Protein AF-A0A0K8Q8E8-F1 (afdb_monomer_lite)

Structure (mmCIF, N/CA/C/O backbone):
data_AF-A0A0K8Q8E8-F1
#
_entry.id   AF-A0A0K8Q8E8-F1
#
loop_
_atom_site.group_PDB
_atom_site.id
_atom_site.type_symbol
_atom_site.label_atom_id
_atom_site.label_alt_id
_atom_site.label_comp_id
_atom_site.label_asym_id
_atom_site.label_entity_id
_atom_site.label_seq_id
_atom_site.pdbx_PDB_ins_code
_atom_site.Cartn_x
_atom_site.Cartn_y
_atom_site.Cartn_z
_atom_site.occupancy
_atom_site.B_iso_or_equiv
_atom_site.auth_seq_id
_atom_site.auth_comp_id
_atom_site.auth_asym_id
_atom_site.auth_atom_id
_atom_site.pdbx_PDB_model_num
ATOM 1 N N . MET A 1 1 ? -14.644 9.086 4.962 1.00 71.94 1 MET A N 1
ATOM 2 C CA . MET A 1 1 ? -15.758 9.083 3.982 1.00 71.94 1 MET A CA 1
ATOM 3 C C . MET A 1 1 ? -17.135 8.872 4.618 1.00 71.94 1 MET A C 1
ATOM 5 O O . MET A 1 1 ? -17.982 9.733 4.448 1.00 71.94 1 MET A O 1
ATOM 9 N N . GLY A 1 2 ? -17.408 7.772 5.341 1.00 88.25 2 GLY A N 1
ATOM 10 C CA . GLY A 1 2 ? -18.744 7.536 5.930 1.00 88.25 2 GLY A CA 1
ATOM 11 C C . GLY A 1 2 ? -19.172 8.575 6.981 1.00 88.25 2 GLY A C 1
ATOM 12 O O . GLY A 1 2 ? -20.273 9.112 6.899 1.00 88.25 2 GLY A O 1
ATOM 13 N N . ALA A 1 3 ? -18.279 8.908 7.919 1.00 94.06 3 ALA A N 1
ATOM 14 C CA . ALA A 1 3 ? -18.511 9.958 8.915 1.00 94.06 3 ALA A CA 1
ATOM 15 C C . ALA A 1 3 ? -18.718 11.344 8.271 1.00 94.06 3 ALA A C 1
ATOM 17 O O . ALA A 1 3 ? -19.659 12.052 8.615 1.00 94.06 3 ALA A O 1
ATOM 18 N N . ASP A 1 4 ? -17.898 11.687 7.275 1.00 93.88 4 ASP A N 1
ATOM 19 C CA . ASP A 1 4 ? -17.962 12.985 6.584 1.00 93.88 4 ASP A CA 1
ATOM 20 C C . ASP A 1 4 ? -19.267 13.151 5.792 1.00 93.88 4 ASP A C 1
ATOM 22 O O . ASP A 1 4 ? -19.826 14.246 5.717 1.00 93.88 4 ASP A O 1
ATOM 26 N N . LEU A 1 5 ? -19.798 12.055 5.233 1.00 95.25 5 LEU A N 1
ATOM 27 C CA . LEU A 1 5 ? -21.122 12.045 4.613 1.00 95.25 5 LEU A CA 1
ATOM 28 C C . LEU A 1 5 ? -22.218 12.310 5.651 1.00 95.25 5 LEU A C 1
ATOM 30 O O . LEU A 1 5 ? -23.103 13.121 5.394 1.00 95.25 5 LEU A O 1
ATOM 34 N N . LEU A 1 6 ? -22.170 11.663 6.822 1.00 96.44 6 LEU A N 1
ATOM 35 C CA . LEU A 1 6 ? -23.159 11.903 7.878 1.00 96.44 6 LEU A CA 1
ATOM 36 C C . LEU A 1 6 ? -23.173 13.376 8.296 1.00 96.44 6 LEU A C 1
ATOM 38 O O . LEU A 1 6 ? -24.246 13.970 8.332 1.00 96.44 6 LEU A O 1
ATOM 42 N N . GLU A 1 7 ? -22.008 13.990 8.499 1.00 95.25 7 GLU A N 1
ATOM 43 C CA . GLU A 1 7 ? -21.916 15.422 8.813 1.00 95.25 7 GLU A CA 1
ATOM 44 C C . GLU A 1 7 ? -22.439 16.311 7.692 1.00 95.25 7 GLU A C 1
ATOM 46 O O . GLU A 1 7 ? -23.244 17.207 7.945 1.00 95.25 7 GLU A O 1
ATOM 51 N N . SER A 1 8 ? -22.043 16.032 6.448 1.00 96.81 8 SER A N 1
ATOM 52 C CA . SER A 1 8 ? -22.464 16.815 5.279 1.00 96.81 8 SER A CA 1
ATOM 53 C C . SER A 1 8 ? -23.986 16.827 5.104 1.00 96.81 8 SER A C 1
ATOM 55 O O . SER A 1 8 ? -24.548 17.804 4.613 1.00 96.81 8 SER A O 1
ATOM 57 N N . PHE A 1 9 ? -24.664 15.757 5.528 1.00 96.94 9 PHE A N 1
ATOM 58 C CA . PHE A 1 9 ? -26.121 15.630 5.489 1.00 96.94 9 PHE A CA 1
ATOM 59 C C . PHE A 1 9 ? -26.804 15.893 6.844 1.00 96.94 9 PHE A C 1
ATOM 61 O O . PHE A 1 9 ? -28.001 15.633 6.973 1.00 96.94 9 PHE A O 1
ATOM 68 N N . GLY A 1 10 ? -26.081 16.389 7.856 1.00 95.69 10 GLY A N 1
ATOM 69 C CA . GLY A 1 10 ? -26.637 16.704 9.179 1.00 95.69 10 GLY A CA 1
ATOM 70 C C . GLY A 1 10 ? -27.200 15.491 9.932 1.00 95.69 10 GLY A C 1
ATOM 71 O O . GLY A 1 10 ? -28.145 15.625 10.710 1.00 95.69 10 GLY A O 1
ATOM 72 N N . ARG A 1 11 ? -26.668 14.292 9.676 1.00 96.38 11 ARG A N 1
ATOM 73 C CA . ARG A 1 11 ? -27.063 13.037 10.329 1.00 96.38 11 ARG A CA 1
ATOM 74 C C . ARG A 1 11 ? -26.149 12.733 11.518 1.00 96.38 11 ARG A C 1
ATOM 76 O O . ARG A 1 11 ? -24.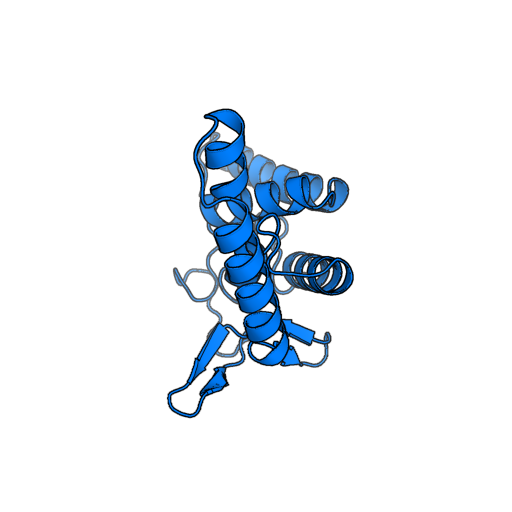952 13.000 11.479 1.00 96.38 11 ARG A O 1
ATOM 83 N N . SER A 1 12 ? -26.711 12.134 12.566 1.00 96.00 12 SER A N 1
ATOM 84 C CA . SER A 1 12 ? -25.958 11.689 13.744 1.00 96.00 12 SER A CA 1
ATOM 85 C C . SER A 1 12 ? -25.081 10.459 13.455 1.00 96.00 12 SER A C 1
ATOM 87 O O . SER A 1 12 ? -25.262 9.775 12.446 1.00 96.00 12 SER A O 1
ATOM 89 N N . GLY A 1 13 ? -24.143 10.169 14.363 1.00 95.50 13 GLY A N 1
ATOM 90 C CA . GLY A 1 13 ? -23.296 8.966 14.334 1.00 95.50 13 GLY A CA 1
ATOM 91 C C . GLY A 1 13 ? -21.912 9.153 13.704 1.00 95.50 13 GLY A C 1
ATOM 92 O O . GLY A 1 13 ? -21.135 8.207 13.668 1.00 95.50 13 GLY A O 1
ATOM 93 N N . ALA A 1 14 ? -21.567 10.349 13.214 1.00 97.00 14 ALA A N 1
ATOM 94 C CA . ALA A 1 14 ? -20.256 10.597 12.605 1.00 97.00 14 ALA A CA 1
ATOM 95 C C . ALA A 1 14 ? -19.083 10.338 13.570 1.00 97.00 14 ALA A C 1
ATOM 97 O O . ALA A 1 14 ? -18.101 9.718 13.171 1.00 97.00 14 ALA A O 1
ATOM 98 N N . GLU A 1 15 ? -19.198 10.770 14.830 1.00 96.62 15 GLU A N 1
ATOM 99 C CA . GLU A 1 15 ? -18.177 10.567 15.870 1.00 96.62 15 GLU A CA 1
ATOM 100 C C . GLU A 1 15 ? -17.971 9.079 16.190 1.00 96.62 15 GLU A C 1
ATOM 102 O O . GLU A 1 15 ? -16.846 8.597 16.125 1.00 96.62 15 GLU A O 1
ATOM 107 N N . GLU A 1 16 ? -19.054 8.315 16.369 1.00 96.50 16 GLU A N 1
ATOM 108 C CA . GLU A 1 16 ? -18.994 6.862 16.600 1.00 96.50 16 GLU A CA 1
ATOM 109 C C . GLU A 1 16 ? -18.243 6.126 15.477 1.00 96.50 16 GLU A C 1
ATOM 111 O O . GLU A 1 16 ? -17.444 5.222 15.730 1.00 96.50 16 GLU A O 1
ATOM 116 N N . TRP A 1 17 ? -18.457 6.528 14.218 1.00 96.38 17 TRP A N 1
ATOM 117 C CA . TRP A 1 17 ? -17.733 5.958 13.080 1.00 96.38 17 TRP A CA 1
ATOM 118 C C . TRP A 1 17 ? -16.254 6.343 13.055 1.00 96.38 17 TRP A C 1
ATOM 120 O O . TRP A 1 17 ? -15.436 5.544 12.594 1.00 96.38 17 TRP A O 1
ATOM 130 N N . ARG A 1 18 ? -15.896 7.540 13.534 1.00 96.19 18 ARG A N 1
ATOM 131 C CA . ARG A 1 18 ? -14.492 7.953 13.659 1.00 96.19 18 ARG A CA 1
ATOM 132 C C . ARG A 1 18 ? -13.786 7.172 14.753 1.00 96.19 18 ARG A C 1
ATOM 134 O O . ARG A 1 18 ? -12.708 6.649 14.490 1.00 96.19 18 ARG A O 1
ATOM 141 N N . ASP A 1 19 ? -14.417 7.008 15.909 1.00 97.12 19 ASP A N 1
ATOM 142 C CA . ASP A 1 19 ? -13.875 6.209 17.010 1.00 97.12 19 ASP A CA 1
ATOM 143 C C . ASP A 1 19 ? -13.697 4.747 16.597 1.00 97.12 19 ASP A C 1
ATOM 145 O O . ASP A 1 19 ? -12.658 4.129 16.845 1.00 97.12 19 ASP A O 1
ATOM 149 N N . TYR A 1 20 ? -14.683 4.193 15.885 1.00 96.62 20 TYR A N 1
ATOM 150 C CA . TYR A 1 20 ? -14.588 2.845 15.339 1.00 96.62 20 TYR A CA 1
ATOM 151 C C . TYR A 1 20 ? -13.420 2.700 14.353 1.00 96.62 20 TYR A C 1
ATOM 153 O O . TYR A 1 20 ? -12.666 1.724 14.432 1.00 96.62 20 TYR A O 1
ATOM 161 N N . ALA A 1 21 ? -13.252 3.664 13.442 1.00 96.88 21 ALA A N 1
ATOM 162 C CA . ALA A 1 21 ? -12.155 3.673 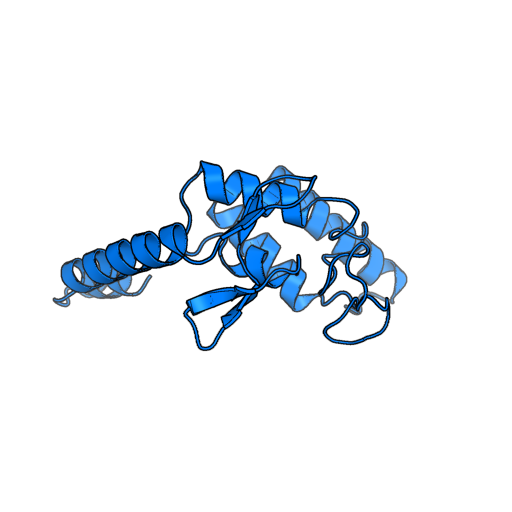12.480 1.00 96.88 21 ALA A CA 1
ATOM 163 C C . ALA A 1 21 ? -10.790 3.809 13.174 1.00 96.88 21 ALA A C 1
ATOM 165 O O . ALA A 1 21 ? -9.870 3.061 12.845 1.00 96.88 21 ALA A O 1
ATOM 166 N N . ALA A 1 22 ? -10.675 4.683 14.178 1.00 97.00 22 ALA A N 1
ATOM 167 C CA . ALA A 1 22 ? -9.463 4.847 14.978 1.00 97.00 22 ALA A CA 1
ATOM 168 C C . ALA A 1 22 ? -9.090 3.542 15.697 1.00 97.00 22 ALA A C 1
ATOM 170 O O . ALA A 1 22 ? -7.972 3.047 15.553 1.00 97.00 22 ALA A O 1
ATOM 171 N N . GLY A 1 23 ? -10.053 2.902 16.366 1.00 98.12 23 GLY A N 1
ATOM 172 C CA . GLY A 1 23 ? -9.823 1.610 17.011 1.00 98.12 23 GLY A CA 1
ATOM 173 C C . GLY A 1 23 ? -9.482 0.491 16.018 1.00 98.12 23 GLY A C 1
ATOM 174 O O . GLY A 1 23 ? -8.733 -0.429 16.348 1.00 98.12 23 GLY A O 1
ATOM 175 N N . MET A 1 24 ? -10.020 0.531 14.794 1.00 97.75 24 MET A N 1
ATOM 176 C CA . MET A 1 24 ? -9.639 -0.406 13.732 1.00 97.75 24 MET A CA 1
ATOM 177 C C . MET A 1 24 ? -8.192 -0.195 13.284 1.00 97.75 24 MET A C 1
ATOM 179 O O . MET A 1 24 ? -7.460 -1.180 13.182 1.00 97.75 24 MET A O 1
ATOM 183 N N . ALA A 1 25 ? -7.782 1.055 13.065 1.00 98.12 25 ALA A N 1
ATOM 184 C CA . ALA A 1 25 ? -6.411 1.398 12.712 1.00 98.12 25 ALA A CA 1
ATOM 185 C C . ALA A 1 25 ? -5.432 0.928 13.796 1.00 98.12 25 ALA A C 1
ATOM 187 O O . ALA A 1 25 ? -4.460 0.248 13.486 1.00 98.12 25 ALA A O 1
ATOM 188 N N . GLU A 1 26 ? -5.719 1.180 15.075 1.00 98.31 26 GLU A N 1
ATOM 189 C CA . GLU A 1 26 ? -4.879 0.714 16.187 1.00 98.31 26 GLU A CA 1
ATOM 190 C C . GLU A 1 26 ? -4.704 -0.810 16.200 1.00 98.31 26 GLU A C 1
ATOM 192 O O . GLU A 1 26 ? -3.580 -1.309 16.273 1.00 98.31 26 GLU A O 1
ATOM 197 N N . ARG A 1 27 ? -5.801 -1.571 16.081 1.00 97.75 27 ARG A N 1
ATOM 198 C CA . ARG A 1 27 ? -5.736 -3.043 16.063 1.00 97.75 27 ARG A CA 1
ATOM 199 C C . ARG A 1 27 ? -4.993 -3.575 14.845 1.00 97.75 27 ARG A C 1
ATOM 201 O O . ARG A 1 27 ? -4.213 -4.513 14.985 1.00 97.75 27 ARG A O 1
ATOM 208 N N . PHE A 1 28 ? -5.228 -2.987 13.672 1.00 98.12 28 PHE A N 1
ATOM 209 C CA . PHE A 1 28 ? -4.505 -3.347 12.456 1.00 98.12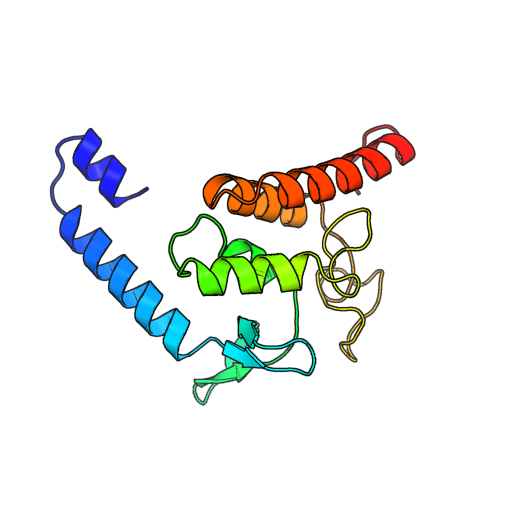 28 PHE A CA 1
ATOM 210 C C . PHE A 1 28 ? -3.003 -3.142 12.659 1.00 98.12 28 PHE A C 1
ATOM 212 O O . PHE A 1 28 ? -2.216 -4.076 12.508 1.00 98.12 28 PHE A O 1
ATOM 219 N N . ARG A 1 29 ? -2.624 -1.943 13.107 1.00 97.44 29 ARG A N 1
ATOM 220 C CA . ARG A 1 29 ? -1.231 -1.539 13.292 1.00 97.44 29 ARG A CA 1
ATOM 221 C C . ARG A 1 29 ? -0.505 -2.346 14.371 1.00 97.44 29 ARG A C 1
ATOM 223 O O . ARG A 1 29 ? 0.707 -2.488 14.305 1.00 97.44 29 ARG A O 1
ATOM 230 N N . ALA A 1 30 ? -1.231 -2.917 15.329 1.00 97.31 30 ALA A N 1
ATOM 231 C CA . ALA A 1 30 ? -0.661 -3.783 16.357 1.00 97.31 30 ALA A CA 1
ATOM 232 C C . ALA A 1 30 ? -0.451 -5.244 15.913 1.00 97.31 30 ALA A C 1
ATOM 234 O O . ALA A 1 30 ? 0.307 -5.959 16.563 1.00 97.31 30 ALA A O 1
ATOM 235 N N . GLN A 1 31 ? -1.148 -5.718 14.872 1.00 96.88 31 GLN A N 1
ATOM 236 C CA . GLN A 1 31 ? -1.231 -7.157 14.570 1.00 96.88 31 GLN A CA 1
ATOM 237 C C . GLN A 1 31 ? -0.809 -7.533 13.150 1.00 96.88 31 GLN A C 1
ATOM 239 O O . GLN A 1 31 ? -0.318 -8.634 12.952 1.00 96.88 31 GLN A O 1
ATOM 244 N N . PHE A 1 32 ? -0.987 -6.664 12.157 1.00 98.06 32 PHE A N 1
ATOM 245 C CA . PHE A 1 32 ? -0.790 -7.003 10.744 1.00 98.06 32 PHE A CA 1
ATOM 246 C C . PHE A 1 32 ? 0.584 -6.578 10.231 1.00 98.06 32 PHE A C 1
ATOM 248 O O . PHE A 1 32 ? 0.675 -5.945 9.186 1.00 98.06 32 PHE A O 1
ATOM 255 N N . TRP A 1 33 ? 1.657 -6.921 10.942 1.00 98.12 33 TRP A N 1
ATOM 256 C CA . TRP A 1 33 ? 3.015 -6.571 10.522 1.00 98.12 33 TRP A CA 1
ATOM 257 C C . TRP A 1 33 ? 3.950 -7.772 10.544 1.00 98.12 33 TRP A C 1
ATOM 259 O O . TRP A 1 33 ? 3.942 -8.578 11.474 1.00 98.12 33 TRP A O 1
ATOM 269 N N . CYS A 1 34 ? 4.767 -7.841 9.503 1.00 97.88 34 CYS A N 1
ATOM 270 C CA . CYS A 1 34 ? 5.905 -8.731 9.350 1.00 97.88 34 CYS A CA 1
ATOM 271 C C . CYS A 1 34 ? 7.164 -7.884 9.122 1.00 97.88 34 CYS A C 1
ATOM 273 O O . CYS A 1 34 ? 7.085 -6.673 8.903 1.00 97.88 34 CYS A O 1
ATOM 275 N N . GLU A 1 35 ? 8.324 -8.527 9.141 1.00 97.12 35 GLU A N 1
ATOM 276 C CA . GLU A 1 35 ? 9.607 -7.901 8.834 1.00 97.12 35 GLU A CA 1
ATOM 277 C C . GLU A 1 35 ? 10.479 -8.887 8.052 1.00 97.12 35 GLU A C 1
ATOM 279 O O . GLU A 1 35 ? 10.452 -10.090 8.317 1.00 97.12 35 GLU A O 1
ATOM 284 N N . ASP A 1 36 ? 11.214 -8.380 7.064 1.00 95.69 36 ASP A N 1
ATOM 285 C CA . ASP A 1 36 ? 12.241 -9.111 6.314 1.00 95.69 36 ASP A CA 1
ATOM 286 C C . ASP A 1 36 ? 13.517 -8.259 6.181 1.00 95.69 36 ASP A C 1
ATOM 288 O O . ASP A 1 36 ? 13.654 -7.231 6.847 1.00 95.69 36 ASP A O 1
ATOM 292 N N . GLU A 1 37 ? 14.476 -8.652 5.335 1.00 94.12 37 GLU A N 1
ATOM 293 C CA . GLU A 1 37 ? 15.745 -7.922 5.206 1.00 94.12 37 GLU A CA 1
ATOM 294 C C . GLU A 1 37 ? 15.597 -6.484 4.671 1.00 94.12 37 GLU A C 1
ATOM 296 O O . GLU A 1 37 ? 16.516 -5.675 4.812 1.00 94.12 37 GLU A O 1
ATOM 301 N N . LEU A 1 38 ? 14.460 -6.146 4.053 1.00 93.88 38 LEU A N 1
ATOM 302 C CA . LEU A 1 38 ? 14.154 -4.806 3.548 1.00 93.88 38 LEU A CA 1
ATOM 303 C C . LEU A 1 38 ? 13.360 -3.961 4.561 1.00 93.88 38 LEU A C 1
ATOM 305 O O . LEU A 1 38 ? 13.123 -2.773 4.305 1.00 93.88 38 LEU A O 1
ATOM 309 N N . GLY A 1 39 ? 13.012 -4.543 5.713 1.00 95.94 39 GLY A N 1
ATOM 310 C CA . GLY A 1 39 ? 12.345 -3.895 6.838 1.00 95.94 39 GLY A CA 1
ATOM 311 C C . GLY A 1 39 ? 10.882 -4.321 7.019 1.00 95.94 39 GLY A C 1
ATOM 312 O O . GLY A 1 39 ? 10.448 -5.336 6.465 1.00 95.94 39 GLY A O 1
ATOM 313 N N . PRO A 1 40 ? 10.105 -3.564 7.815 1.00 97.50 40 PRO A N 1
ATOM 314 C CA . PRO A 1 40 ? 8.728 -3.915 8.131 1.00 97.50 40 PRO A CA 1
ATOM 315 C C . PRO A 1 40 ? 7.803 -3.792 6.916 1.00 97.50 40 PRO A C 1
ATOM 317 O O . PRO A 1 40 ? 8.006 -2.960 6.028 1.00 97.50 40 PRO A O 1
ATOM 320 N N . TYR A 1 41 ? 6.748 -4.602 6.890 1.00 98.19 41 TYR A N 1
ATOM 321 C CA . TYR A 1 41 ? 5.674 -4.511 5.903 1.00 98.19 41 TYR A CA 1
ATOM 322 C C . TYR A 1 41 ? 4.363 -5.102 6.441 1.00 98.19 41 TYR A C 1
ATOM 324 O O . TYR A 1 41 ? 4.395 -5.957 7.331 1.00 98.19 41 TYR A O 1
ATOM 332 N N . PRO A 1 42 ? 3.202 -4.675 5.910 1.00 98.38 42 PRO A N 1
ATOM 333 C CA . PRO A 1 42 ? 1.930 -5.251 6.309 1.00 98.38 42 PRO A CA 1
ATOM 334 C C . PRO A 1 42 ? 1.832 -6.741 5.979 1.00 98.38 42 PRO A C 1
ATOM 336 O O . PRO A 1 42 ? 2.114 -7.159 4.857 1.00 98.38 42 PRO A O 1
ATOM 339 N N . ALA A 1 43 ? 1.404 -7.530 6.957 1.00 97.69 43 ALA A N 1
ATOM 340 C CA . ALA A 1 43 ? 1.186 -8.961 6.805 1.00 97.69 43 ALA A CA 1
ATOM 341 C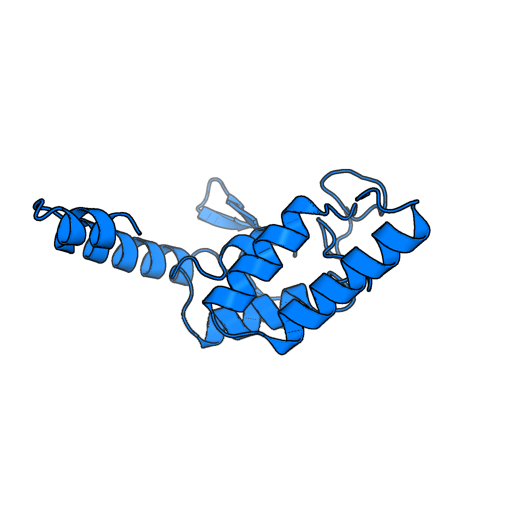 C . ALA A 1 43 ? 0.072 -9.249 5.790 1.00 97.69 43 ALA A C 1
ATOM 343 O O . ALA A 1 43 ? -0.924 -8.525 5.715 1.00 97.69 43 ALA A O 1
ATOM 344 N N . LEU A 1 44 ? 0.202 -10.358 5.060 1.00 95.00 44 LEU A N 1
ATOM 345 C CA . LEU A 1 44 ? -0.784 -10.781 4.065 1.00 95.00 44 LEU A CA 1
ATOM 346 C C . LEU A 1 44 ? -2.129 -11.139 4.715 1.00 95.00 44 LEU A C 1
ATOM 348 O O . LEU A 1 44 ? -3.196 -10.853 4.170 1.00 95.00 44 LEU A O 1
ATOM 352 N N . ALA A 1 45 ? -2.068 -11.790 5.875 1.00 95.62 45 ALA A N 1
ATOM 353 C CA . ALA A 1 45 ? -3.212 -12.221 6.664 1.00 95.62 45 ALA A CA 1
ATOM 354 C C . ALA A 1 45 ? -2.789 -12.480 8.117 1.00 95.62 45 ALA A C 1
ATOM 356 O O . ALA A 1 45 ? -1.605 -12.438 8.451 1.00 95.62 45 ALA A O 1
ATOM 357 N N . LEU A 1 46 ? -3.764 -12.810 8.964 1.00 97.19 46 LEU A N 1
ATOM 358 C CA . LEU A 1 46 ? -3.522 -13.502 10.226 1.00 97.19 46 LEU A CA 1
ATOM 359 C C . LEU A 1 46 ? -4.017 -14.942 10.100 1.00 97.19 46 LEU A C 1
ATOM 361 O O . LEU A 1 46 ? -5.121 -15.165 9.594 1.00 97.19 46 LEU A O 1
ATOM 365 N N . ASP A 1 47 ? -3.228 -15.902 10.570 1.00 96.88 47 ASP A N 1
ATOM 366 C CA . ASP A 1 47 ? -3.623 -17.310 10.585 1.00 96.88 47 ASP A CA 1
ATOM 367 C C . ASP A 1 47 ? -4.688 -17.616 11.665 1.00 96.88 47 ASP A C 1
ATOM 369 O O . ASP A 1 47 ? -5.224 -16.726 12.342 1.00 96.88 47 ASP A O 1
ATOM 373 N N . ALA A 1 48 ? -5.028 -18.900 11.820 1.00 96.81 48 ALA A N 1
ATOM 374 C CA . ALA A 1 48 ? -6.010 -19.357 12.805 1.00 96.81 48 ALA A CA 1
ATOM 375 C C . ALA A 1 48 ? -5.619 -19.009 14.256 1.00 96.81 48 ALA A C 1
ATOM 377 O O . ALA A 1 48 ? -6.502 -18.745 15.074 1.00 96.81 48 ALA A O 1
ATOM 378 N N . ASP A 1 49 ? -4.317 -18.934 14.541 1.00 96.69 49 ASP A N 1
ATOM 379 C CA . ASP A 1 49 ? -3.743 -18.593 15.844 1.00 96.69 49 ASP A CA 1
ATOM 380 C C . ASP A 1 49 ? -3.462 -17.085 15.988 1.00 96.69 49 ASP A C 1
ATOM 382 O O . ASP A 1 49 ? -2.835 -16.656 16.958 1.00 96.69 49 ASP A O 1
ATOM 386 N N . LYS A 1 50 ? -3.939 -16.263 15.040 1.00 95.81 50 LYS A N 1
ATOM 387 C CA . LYS A 1 50 ? -3.714 -14.809 14.967 1.00 95.81 50 LYS A CA 1
ATOM 388 C C . LYS A 1 50 ? -2.254 -14.408 14.774 1.00 95.81 50 LYS A C 1
ATOM 390 O O . LYS A 1 50 ? -1.875 -13.295 15.137 1.00 95.81 50 LYS A O 1
ATOM 395 N N . LYS A 1 51 ? -1.446 -15.277 14.169 1.00 97.06 51 LYS A N 1
ATOM 396 C CA . LYS A 1 51 ? -0.068 -14.949 13.804 1.00 97.06 51 LYS A CA 1
ATOM 397 C C . LYS A 1 51 ? -0.016 -14.300 12.419 1.00 97.06 51 LYS A C 1
ATOM 399 O O . LYS A 1 51 ? -0.736 -14.751 11.525 1.00 97.06 51 LYS A O 1
ATOM 404 N N . PRO A 1 52 ? 0.824 -13.269 12.230 1.00 97.38 52 PRO A N 1
ATOM 405 C CA . PRO A 1 52 ? 1.051 -12.661 10.925 1.00 97.38 52 PRO A CA 1
ATOM 406 C C . PRO A 1 52 ? 1.555 -13.683 9.905 1.00 97.38 52 PRO A C 1
ATOM 408 O O . PRO A 1 52 ? 2.516 -14.405 10.170 1.00 97.38 52 PRO A O 1
ATOM 411 N N . VAL A 1 53 ? 0.908 -13.728 8.743 1.00 96.62 53 VAL A N 1
ATOM 412 C CA . VAL A 1 53 ? 1.356 -14.498 7.580 1.00 96.62 53 VAL A CA 1
ATOM 413 C C . VAL A 1 53 ? 2.226 -13.593 6.715 1.00 96.62 53 VAL A C 1
ATOM 415 O O . VAL A 1 53 ? 1.775 -12.530 6.276 1.00 96.62 53 VAL A O 1
ATOM 418 N N . ASP A 1 54 ? 3.464 -14.022 6.491 1.00 94.69 54 ASP A N 1
ATOM 419 C CA . ASP A 1 54 ? 4.447 -13.309 5.685 1.00 94.69 54 ASP A CA 1
ATOM 420 C C . ASP A 1 54 ? 4.155 -13.410 4.178 1.00 94.69 54 ASP A C 1
ATOM 422 O O . ASP A 1 54 ? 3.283 -14.150 3.715 1.00 94.69 54 ASP A O 1
ATOM 426 N N . GLY A 1 55 ? 4.869 -12.600 3.397 1.00 93.44 55 GLY A N 1
ATOM 427 C CA . GLY A 1 55 ? 4.701 -12.530 1.949 1.00 93.44 55 GLY A CA 1
ATOM 428 C C . GLY A 1 55 ? 4.367 -11.126 1.466 1.00 93.44 55 GLY A C 1
ATOM 429 O O . GLY A 1 55 ? 3.257 -10.623 1.625 1.00 93.44 55 GLY A O 1
ATOM 430 N N . VAL A 1 56 ? 5.343 -10.510 0.809 1.00 96.94 56 VAL A N 1
ATOM 431 C CA . VAL A 1 56 ? 5.218 -9.168 0.242 1.00 96.94 56 VAL A CA 1
ATOM 432 C C . VAL A 1 56 ? 4.376 -9.244 -1.030 1.00 96.94 56 VAL A C 1
ATOM 434 O O . VAL A 1 56 ? 4.767 -9.884 -2.009 1.00 96.94 56 VAL A O 1
ATOM 437 N N . THR A 1 57 ? 3.210 -8.606 -1.006 1.00 97.06 57 THR A N 1
ATOM 438 C CA . THR A 1 57 ? 2.215 -8.623 -2.089 1.00 97.06 57 THR A CA 1
ATOM 439 C C . THR A 1 57 ? 1.682 -7.216 -2.335 1.00 97.06 57 THR A C 1
ATOM 441 O O . THR A 1 57 ? 1.934 -6.299 -1.555 1.00 97.06 57 THR A O 1
ATOM 444 N N . SER A 1 58 ? 0.976 -7.007 -3.444 1.00 97.06 58 SER A N 1
ATOM 445 C CA . SER A 1 58 ? 0.493 -5.675 -3.828 1.00 97.06 58 SER A CA 1
ATOM 446 C C . SER A 1 58 ? -0.648 -5.147 -2.952 1.00 97.06 58 SER A C 1
ATOM 448 O O . SER A 1 58 ? -0.841 -3.933 -2.874 1.00 97.06 58 SER A O 1
ATOM 450 N N . ASN A 1 59 ? -1.370 -6.029 -2.251 1.00 95.62 59 ASN A N 1
ATOM 451 C CA . ASN A 1 59 ? -2.541 -5.670 -1.448 1.00 95.62 59 ASN A CA 1
ATOM 452 C C . ASN A 1 59 ? -2.228 -4.659 -0.329 1.00 95.62 59 ASN A C 1
ATOM 454 O O . ASN A 1 59 ? -3.090 -3.858 0.024 1.00 95.62 59 ASN A O 1
ATOM 458 N N . MET A 1 60 ? -0.993 -4.626 0.185 1.00 97.56 60 MET A N 1
ATOM 459 C CA . MET A 1 60 ? -0.563 -3.649 1.186 1.00 97.56 60 MET A CA 1
ATOM 460 C C . MET A 1 60 ? -0.694 -2.217 0.660 1.00 97.56 60 MET A C 1
ATOM 462 O O . MET A 1 60 ? -0.986 -1.301 1.421 1.00 97.56 60 MET A O 1
ATOM 466 N N . GLY A 1 61 ? -0.543 -2.019 -0.654 1.00 97.94 61 GLY A N 1
ATOM 467 C CA . GLY A 1 61 ? -0.715 -0.717 -1.283 1.00 97.94 61 GLY A CA 1
ATOM 468 C C . GLY A 1 61 ? -2.162 -0.212 -1.248 1.00 97.94 61 GLY A C 1
ATOM 469 O O . GLY A 1 61 ? -2.378 0.986 -1.392 1.00 97.94 61 GLY A O 1
ATOM 470 N N . HIS A 1 62 ? -3.153 -1.078 -0.999 1.00 97.75 62 HIS A N 1
ATOM 471 C CA . HIS A 1 62 ? -4.564 -0.679 -0.848 1.00 97.75 62 HIS A CA 1
ATOM 472 C C . HIS A 1 62 ? -4.863 -0.053 0.510 1.00 97.75 62 HIS A C 1
ATOM 474 O O . HIS A 1 62 ? -5.942 0.497 0.707 1.00 97.75 62 HIS A O 1
ATOM 480 N N . LEU A 1 63 ? -3.927 -0.138 1.455 1.00 98.06 63 LEU A N 1
ATOM 481 C CA . LEU A 1 63 ? -4.041 0.521 2.752 1.00 98.06 63 LEU A CA 1
ATOM 482 C C . LEU A 1 63 ? -3.822 2.038 2.628 1.00 98.06 63 LEU A C 1
ATOM 484 O O . LEU A 1 63 ? -4.308 2.797 3.470 1.00 98.06 63 LEU A O 1
ATOM 488 N N . LEU A 1 64 ? -3.121 2.482 1.579 1.00 98.50 64 LEU A N 1
ATOM 489 C CA . LEU A 1 64 ? -2.859 3.895 1.305 1.00 98.50 64 LEU A CA 1
ATOM 490 C C . LEU A 1 64 ? -4.163 4.648 1.009 1.00 98.50 64 LEU A C 1
ATOM 492 O O . LEU A 1 64 ? -5.061 4.134 0.342 1.00 98.50 64 LEU A O 1
ATOM 496 N N . GLY A 1 65 ? -4.282 5.872 1.513 1.00 97.00 65 GLY A N 1
ATOM 497 C CA . GLY A 1 65 ? -5.459 6.729 1.350 1.00 97.00 65 GLY A CA 1
ATOM 498 C C . GLY A 1 65 ? -6.671 6.333 2.198 1.00 97.00 65 GLY A C 1
ATOM 499 O O . GLY A 1 65 ? -7.691 7.022 2.168 1.00 97.00 65 GLY A O 1
ATOM 500 N N . THR A 1 66 ? -6.593 5.240 2.964 1.00 96.38 66 THR A N 1
ATOM 501 C CA . THR A 1 66 ? -7.717 4.764 3.792 1.00 96.38 66 THR A CA 1
ATOM 502 C C . THR A 1 66 ? -7.746 5.381 5.191 1.00 96.38 66 THR A C 1
ATOM 504 O O . THR A 1 66 ? -8.792 5.374 5.840 1.00 96.38 66 THR A O 1
ATOM 507 N N . GLY A 1 67 ? -6.606 5.891 5.668 1.00 95.75 67 GLY A N 1
ATOM 508 C CA . GLY A 1 67 ? -6.413 6.339 7.051 1.00 95.75 67 GLY A CA 1
ATOM 509 C C . GLY A 1 67 ? -6.116 5.219 8.059 1.00 95.75 67 GLY A C 1
ATOM 510 O O . GLY A 1 67 ? -6.003 5.501 9.247 1.00 95.75 67 GLY A O 1
ATOM 511 N N . ILE A 1 68 ? -5.975 3.958 7.621 1.00 97.94 68 ILE A N 1
ATOM 512 C CA . ILE A 1 68 ? -5.637 2.832 8.515 1.00 97.94 68 ILE A CA 1
ATOM 513 C C . ILE A 1 68 ? -4.168 2.845 8.977 1.00 97.94 68 ILE A C 1
ATOM 515 O O . ILE A 1 68 ? -3.836 2.251 10.002 1.00 97.94 68 ILE A O 1
ATOM 519 N N . LEU A 1 69 ? -3.300 3.523 8.220 1.00 98.25 69 LEU A N 1
ATOM 520 C CA . LEU A 1 69 ? -1.867 3.669 8.470 1.00 98.25 69 LEU A CA 1
ATOM 521 C C . LEU A 1 69 ? -1.552 5.060 9.021 1.00 98.25 69 LEU A C 1
ATOM 523 O O . LEU A 1 69 ? -2.177 6.045 8.622 1.00 98.25 69 LEU A O 1
ATOM 527 N N . ASN A 1 70 ? -0.529 5.153 9.870 1.00 97.75 70 ASN A N 1
ATOM 528 C CA . ASN A 1 70 ? 0.104 6.433 10.192 1.00 97.75 70 ASN A CA 1
ATOM 529 C C . ASN A 1 70 ? 1.095 6.868 9.087 1.00 97.75 70 ASN A C 1
ATOM 531 O O . ASN A 1 70 ? 1.420 6.097 8.188 1.00 97.75 70 ASN A O 1
ATOM 535 N N . GLU A 1 71 ? 1.636 8.085 9.177 1.00 98.00 71 GLU A N 1
ATOM 536 C CA . GLU A 1 71 ? 2.552 8.623 8.158 1.00 98.00 71 GLU A CA 1
ATOM 537 C C . GLU A 1 71 ? 3.843 7.807 7.943 1.00 98.00 71 GLU A C 1
ATOM 539 O O . GLU A 1 71 ? 4.365 7.732 6.830 1.00 98.00 71 GLU A O 1
ATOM 544 N N . GLU A 1 72 ? 4.411 7.226 8.999 1.00 98.25 72 GLU A N 1
ATOM 545 C CA . GLU A 1 72 ? 5.624 6.409 8.899 1.00 98.25 72 GLU A CA 1
ATOM 546 C C . GLU A 1 72 ? 5.334 5.071 8.217 1.00 98.25 72 GLU A C 1
ATOM 548 O O . GLU A 1 72 ? 6.074 4.632 7.340 1.00 98.25 72 GLU A O 1
ATOM 553 N N . GLU A 1 73 ? 4.211 4.460 8.562 1.00 98.62 73 GLU A N 1
ATOM 554 C CA . GLU A 1 73 ? 3.725 3.216 7.984 1.00 98.62 73 GLU A CA 1
ATOM 555 C C . GLU A 1 73 ? 3.330 3.403 6.515 1.00 98.62 73 GLU A C 1
ATOM 557 O O . GLU A 1 73 ? 3.641 2.547 5.689 1.00 98.62 73 GLU A O 1
ATOM 562 N N . GLN A 1 74 ? 2.735 4.546 6.155 1.00 98.75 74 GLN A N 1
ATOM 563 C CA . GLN A 1 74 ? 2.501 4.930 4.760 1.00 98.75 74 GLN A CA 1
ATOM 564 C C . GLN A 1 74 ? 3.820 4.994 3.980 1.00 98.75 74 GLN A C 1
ATOM 566 O O . GLN A 1 74 ? 3.937 4.377 2.922 1.00 98.75 74 GLN A O 1
ATOM 571 N N . ARG A 1 75 ? 4.846 5.675 4.520 1.00 98.62 75 ARG A N 1
ATOM 572 C CA . ARG A 1 75 ? 6.186 5.737 3.902 1.00 98.62 75 ARG A CA 1
ATOM 573 C C . ARG A 1 75 ? 6.792 4.347 3.727 1.00 98.62 75 ARG A C 1
ATOM 575 O O . ARG A 1 75 ? 7.369 4.058 2.678 1.00 98.62 75 ARG A O 1
ATOM 582 N N . THR A 1 76 ? 6.637 3.485 4.729 1.00 98.50 76 THR A N 1
ATOM 583 C CA . THR A 1 76 ? 7.059 2.084 4.665 1.00 98.50 76 THR A CA 1
ATOM 584 C C . THR A 1 76 ? 6.359 1.356 3.523 1.00 98.50 76 THR A C 1
ATOM 586 O O . THR A 1 76 ? 7.034 0.815 2.651 1.00 98.50 76 THR A O 1
ATOM 589 N N . VAL A 1 77 ? 5.026 1.401 3.454 1.00 98.56 77 VAL A N 1
ATOM 590 C CA . VAL A 1 77 ? 4.255 0.744 2.387 1.00 98.56 77 VAL A CA 1
ATOM 591 C C . VAL A 1 77 ? 4.651 1.264 1.008 1.00 98.56 77 VAL A C 1
ATOM 593 O O . VAL A 1 77 ? 4.914 0.462 0.115 1.00 98.56 77 VAL A O 1
ATOM 596 N N . VAL A 1 78 ? 4.778 2.581 0.833 1.00 98.62 78 VAL A N 1
ATOM 597 C CA . VAL A 1 78 ? 5.221 3.187 -0.431 1.00 98.62 78 VAL A CA 1
ATOM 598 C C . VAL A 1 78 ? 6.603 2.674 -0.828 1.00 98.62 78 VAL A C 1
ATOM 600 O O . VAL A 1 78 ? 6.788 2.238 -1.963 1.00 98.62 78 VAL A O 1
ATOM 603 N N . ARG A 1 79 ? 7.560 2.632 0.106 1.00 98.31 79 ARG A N 1
ATOM 604 C CA . ARG A 1 79 ? 8.898 2.089 -0.157 1.00 98.31 79 ARG A CA 1
ATOM 605 C C . ARG A 1 79 ? 8.850 0.614 -0.562 1.00 98.31 79 ARG A C 1
ATOM 607 O O . ARG A 1 79 ? 9.561 0.231 -1.485 1.00 98.31 79 ARG A O 1
ATOM 614 N N . ARG A 1 80 ? 8.026 -0.207 0.097 1.00 97.94 80 ARG A N 1
ATOM 615 C CA . ARG A 1 80 ? 7.872 -1.635 -0.236 1.00 97.94 80 ARG A CA 1
ATOM 616 C C . ARG A 1 80 ? 7.223 -1.835 -1.605 1.00 97.94 80 ARG A C 1
ATOM 618 O O . ARG A 1 80 ? 7.676 -2.680 -2.366 1.00 97.94 80 ARG A O 1
ATOM 625 N N . VAL A 1 81 ? 6.201 -1.047 -1.940 1.00 98.00 81 VAL A N 1
ATOM 626 C CA . VAL A 1 81 ? 5.534 -1.079 -3.253 1.00 98.00 81 VAL A CA 1
ATOM 627 C C . VAL A 1 81 ? 6.492 -0.677 -4.374 1.00 98.00 81 VAL A C 1
ATOM 629 O O . VAL A 1 81 ? 6.490 -1.304 -5.432 1.00 98.00 81 VAL A O 1
ATOM 632 N N . MET A 1 82 ? 7.300 0.360 -4.146 1.00 98.12 82 MET A N 1
ATOM 633 C CA . MET A 1 82 ? 8.234 0.905 -5.135 1.00 98.12 82 MET A CA 1
ATOM 634 C C . MET A 1 82 ? 9.538 0.108 -5.257 1.00 98.12 82 MET A C 1
ATOM 636 O O . MET A 1 82 ? 10.326 0.368 -6.167 1.00 98.12 82 MET A O 1
ATOM 640 N N . ASP A 1 83 ? 9.779 -0.855 -4.367 1.00 97.94 83 ASP A N 1
ATOM 641 C CA . ASP A 1 83 ? 10.946 -1.726 -4.439 1.00 97.94 83 ASP A CA 1
ATOM 642 C C . ASP A 1 83 ? 10.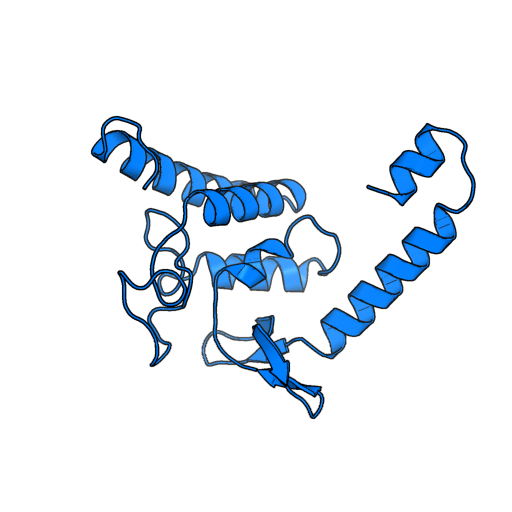958 -2.522 -5.763 1.00 97.94 83 ASP A C 1
ATOM 644 O O . ASP A 1 83 ? 9.898 -2.984 -6.198 1.00 97.94 83 ASP A O 1
ATOM 648 N N . PRO A 1 84 ? 12.120 -2.741 -6.412 1.00 97.00 84 PRO A N 1
ATOM 649 C CA . PRO A 1 84 ? 12.201 -3.465 -7.686 1.00 97.00 84 PRO A CA 1
ATOM 650 C C . PRO A 1 84 ? 11.631 -4.893 -7.661 1.00 97.00 84 PRO A C 1
ATOM 652 O O . PRO A 1 84 ? 11.245 -5.429 -8.707 1.00 97.00 84 PRO A O 1
ATOM 655 N N . THR A 1 85 ? 11.561 -5.518 -6.480 1.00 96.50 85 THR A N 1
ATOM 656 C CA . THR A 1 85 ? 10.939 -6.838 -6.300 1.00 96.50 85 THR A CA 1
ATOM 657 C C . THR A 1 85 ? 9.416 -6.794 -6.460 1.00 96.50 85 THR A C 1
ATOM 659 O O . THR A 1 85 ? 8.808 -7.795 -6.842 1.00 96.50 85 THR A O 1
ATOM 662 N N . MET A 1 86 ? 8.803 -5.622 -6.266 1.00 97.56 86 MET A N 1
ATOM 663 C CA . MET A 1 86 ? 7.371 -5.366 -6.423 1.00 97.56 86 MET A CA 1
ATOM 664 C C . MET A 1 86 ? 7.083 -4.558 -7.686 1.00 97.56 86 MET A C 1
ATOM 666 O O . MET A 1 86 ? 6.382 -5.045 -8.578 1.00 97.56 86 MET A O 1
ATOM 670 N N . PHE A 1 87 ? 7.657 -3.364 -7.824 1.00 97.19 87 PHE A N 1
ATOM 671 C CA . PHE A 1 87 ? 7.474 -2.521 -8.998 1.00 97.19 87 PHE A CA 1
ATOM 672 C C . PHE A 1 87 ? 8.310 -3.025 -10.179 1.00 97.19 87 PHE A C 1
ATOM 674 O O . PHE A 1 87 ? 9.532 -3.137 -10.128 1.00 97.19 87 PHE A O 1
ATOM 681 N N . SER A 1 88 ? 7.636 -3.346 -11.281 1.00 94.31 88 SER A N 1
ATOM 682 C CA . SER A 1 88 ? 8.268 -3.909 -12.483 1.00 94.31 88 SER A CA 1
ATOM 683 C C . SER A 1 88 ? 8.826 -2.873 -13.459 1.00 94.31 88 SER A C 1
ATOM 685 O O . SER A 1 88 ? 9.400 -3.256 -14.475 1.00 94.31 88 SER A O 1
ATOM 687 N N . GLY A 1 89 ? 8.622 -1.582 -13.190 1.00 92.94 89 GLY A N 1
ATOM 688 C CA . GLY A 1 89 ? 8.763 -0.507 -14.177 1.00 92.94 89 GLY A CA 1
ATOM 689 C C . GLY A 1 89 ? 7.485 -0.255 -14.987 1.00 92.94 89 GLY A C 1
ATOM 690 O O . GLY A 1 89 ? 7.337 0.812 -15.569 1.00 92.94 89 GLY A O 1
ATOM 691 N N . TYR A 1 90 ? 6.541 -1.199 -14.971 1.00 90.38 90 TYR A N 1
ATOM 692 C CA . TYR A 1 90 ? 5.291 -1.155 -15.736 1.00 90.38 90 TYR A CA 1
ATOM 693 C C . TYR A 1 90 ? 4.028 -1.185 -14.863 1.00 90.38 90 TYR A C 1
ATOM 695 O O . TYR A 1 90 ? 2.937 -0.842 -15.303 1.00 90.38 90 TYR A O 1
ATOM 703 N N . GLY A 1 91 ? 4.183 -1.614 -13.614 1.00 93.94 91 GLY A N 1
ATOM 704 C CA . GLY A 1 91 ? 3.132 -1.726 -12.611 1.00 93.94 91 GLY A CA 1
ATOM 705 C C . GLY A 1 91 ? 3.583 -2.605 -11.448 1.00 93.94 91 GLY A C 1
ATOM 706 O O . GLY A 1 91 ? 4.698 -3.145 -11.458 1.00 93.94 91 GLY A O 1
ATOM 707 N N . VAL A 1 92 ? 2.734 -2.724 -10.433 1.00 96.88 92 VAL A N 1
ATOM 708 C CA . VAL A 1 92 ? 3.036 -3.469 -9.204 1.00 96.88 92 VAL A CA 1
ATOM 709 C C . VAL A 1 92 ? 2.687 -4.944 -9.401 1.00 96.88 92 VAL A C 1
ATOM 711 O O . VAL A 1 92 ? 1.586 -5.279 -9.841 1.00 96.88 92 VAL A O 1
ATOM 714 N N . ARG A 1 93 ? 3.634 -5.838 -9.104 1.00 96.75 93 ARG A N 1
ATOM 715 C CA . ARG A 1 93 ? 3.406 -7.290 -9.123 1.00 96.75 93 ARG A CA 1
ATOM 716 C C . ARG A 1 93 ? 2.512 -7.704 -7.964 1.00 96.75 93 ARG A C 1
ATOM 718 O O . ARG A 1 93 ? 2.655 -7.192 -6.862 1.00 96.75 93 ARG A O 1
ATOM 725 N N . THR A 1 94 ? 1.670 -8.705 -8.189 1.00 96.62 94 THR A N 1
ATOM 726 C CA . THR A 1 94 ? 0.808 -9.289 -7.146 1.00 96.62 94 THR A CA 1
ATOM 727 C C . THR A 1 94 ? 1.585 -9.981 -6.026 1.00 96.62 94 THR A C 1
ATOM 729 O O . THR A 1 94 ? 1.094 -10.064 -4.905 1.00 96.62 94 THR A O 1
ATOM 732 N N . LEU A 1 95 ? 2.810 -10.436 -6.301 1.00 96.88 95 LEU A N 1
ATOM 733 C CA . LEU A 1 95 ? 3.704 -11.075 -5.338 1.00 96.88 95 LEU A CA 1
ATOM 734 C C . LEU A 1 95 ? 5.153 -10.686 -5.643 1.00 96.88 95 LEU A C 1
ATOM 736 O O . LEU A 1 95 ? 5.547 -10.655 -6.813 1.00 96.88 95 LEU A O 1
ATOM 740 N N . SER A 1 96 ? 5.935 -10.421 -4.596 1.00 97.06 96 SER A N 1
ATOM 741 C CA . SER A 1 96 ? 7.353 -10.081 -4.713 1.00 97.06 96 SER A CA 1
ATOM 742 C C . SER A 1 96 ? 8.146 -11.175 -5.418 1.00 97.06 96 SER A C 1
ATOM 744 O O . SER A 1 96 ? 7.951 -12.366 -5.165 1.00 97.06 96 SER A O 1
ATOM 746 N N . THR A 1 97 ? 9.114 -10.769 -6.240 1.00 96.69 97 THR A N 1
ATOM 747 C CA . THR A 1 97 ? 10.031 -11.691 -6.923 1.00 96.69 97 THR A CA 1
ATOM 748 C C . THR A 1 97 ? 10.928 -12.498 -5.982 1.00 96.69 97 THR A C 1
ATOM 750 O O . THR A 1 97 ? 11.542 -13.462 -6.429 1.00 96.69 97 THR A O 1
ATOM 753 N N . THR A 1 98 ? 11.048 -12.111 -4.708 1.00 94.31 98 THR A N 1
ATOM 754 C CA . THR A 1 98 ? 11.826 -12.856 -3.702 1.00 94.31 98 THR A CA 1
ATOM 755 C C . THR A 1 98 ? 11.021 -13.958 -3.018 1.00 94.31 98 THR A C 1
ATOM 757 O O . THR A 1 98 ? 11.596 -14.792 -2.322 1.00 94.31 98 THR A O 1
ATOM 760 N N . ASN A 1 99 ? 9.702 -14.005 -3.220 1.00 93.88 99 ASN A N 1
ATOM 761 C CA . ASN A 1 99 ? 8.871 -15.052 -2.648 1.00 93.88 99 ASN A CA 1
ATOM 762 C C . ASN A 1 99 ? 9.032 -16.366 -3.435 1.00 93.88 99 ASN A C 1
ATOM 764 O O . ASN A 1 99 ? 8.945 -16.375 -4.662 1.00 93.88 99 ASN A O 1
ATOM 768 N N . GLY A 1 100 ? 9.196 -17.497 -2.741 1.00 92.81 100 GLY A N 1
ATOM 769 C CA . GLY A 1 100 ? 9.349 -18.815 -3.377 1.00 92.81 100 GLY A CA 1
ATOM 770 C C . GLY A 1 100 ? 8.153 -19.261 -4.233 1.00 92.81 100 GLY A C 1
ATOM 771 O O . GLY A 1 100 ? 8.300 -20.136 -5.083 1.00 92.81 100 GLY A O 1
ATOM 772 N N . GLY A 1 101 ? 6.976 -18.658 -4.039 1.00 91.69 101 GLY A N 1
ATOM 773 C CA . GLY A 1 101 ? 5.785 -18.875 -4.863 1.00 91.69 101 GLY A CA 1
ATOM 774 C C . GLY A 1 101 ? 5.709 -18.016 -6.130 1.00 91.69 101 GLY A C 1
ATOM 775 O O . GLY A 1 101 ? 4.755 -18.179 -6.896 1.00 91.69 101 GLY A O 1
ATOM 776 N N . TYR A 1 102 ? 6.667 -17.109 -6.357 1.00 94.75 102 TYR A N 1
ATOM 777 C CA . TYR A 1 102 ? 6.629 -16.166 -7.470 1.00 94.75 102 TYR A CA 1
ATOM 778 C C . TYR A 1 102 ? 6.696 -16.856 -8.836 1.00 94.75 102 TYR A C 1
ATOM 780 O O . TYR A 1 102 ? 7.584 -17.656 -9.131 1.00 94.75 102 TYR A O 1
ATOM 788 N N . TRP A 1 103 ? 5.769 -16.477 -9.711 1.00 90.62 103 TRP A N 1
ATOM 789 C CA . TRP A 1 103 ? 5.784 -16.812 -11.124 1.00 90.62 103 TRP A CA 1
ATOM 790 C C . TRP A 1 103 ? 5.195 -15.655 -11.944 1.00 90.62 103 TRP A C 1
ATOM 792 O O . TRP A 1 103 ? 4.026 -15.310 -11.749 1.00 90.62 103 TRP A O 1
ATOM 802 N N . PRO A 1 104 ? 5.939 -15.085 -12.912 1.00 88.50 104 PRO A N 1
ATOM 803 C CA . PRO A 1 104 ? 5.609 -13.802 -13.546 1.00 88.50 104 PRO A CA 1
ATOM 804 C C . PRO A 1 104 ? 4.260 -13.776 -14.277 1.00 88.50 104 PRO A C 1
ATOM 806 O O . PRO A 1 104 ? 3.698 -12.707 -14.484 1.00 88.50 104 PRO A O 1
ATOM 809 N N . THR A 1 105 ? 3.727 -14.934 -14.673 1.00 87.25 105 THR A N 1
ATOM 810 C CA . THR A 1 105 ? 2.437 -15.036 -15.374 1.00 87.25 105 THR A CA 1
ATOM 811 C C . THR A 1 105 ? 1.319 -15.644 -14.525 1.00 87.25 105 THR A C 1
ATOM 813 O O . THR A 1 105 ? 0.210 -15.837 -15.021 1.00 87.25 105 THR A O 1
ATOM 816 N N . ARG A 1 106 ? 1.565 -15.966 -13.245 1.00 88.25 106 ARG A N 1
ATOM 817 C CA . ARG A 1 106 ? 0.509 -16.470 -12.357 1.00 88.25 106 ARG A CA 1
ATOM 818 C C . ARG A 1 106 ? -0.309 -15.301 -11.841 1.00 88.25 106 ARG A C 1
ATOM 820 O O . ARG A 1 106 ? 0.238 -14.373 -11.256 1.00 88.25 106 ARG A O 1
ATOM 827 N N . TYR A 1 107 ? -1.625 -15.420 -11.991 1.00 85.75 107 TYR A N 1
ATOM 828 C CA . TYR A 1 107 ? -2.584 -14.352 -11.724 1.00 85.75 107 TYR A CA 1
ATOM 829 C C . TYR A 1 107 ? -2.397 -13.691 -10.347 1.00 85.75 107 TYR A C 1
ATOM 831 O O . TYR A 1 107 ? -2.233 -12.484 -10.293 1.00 85.75 107 TYR A O 1
ATOM 839 N N . HIS A 1 108 ? -2.330 -14.471 -9.262 1.00 90.19 108 HIS A N 1
ATOM 840 C CA . HIS A 1 108 ? -2.149 -13.962 -7.889 1.00 90.19 108 HIS A CA 1
ATOM 841 C C . HIS A 1 108 ? -0.713 -14.051 -7.353 1.00 90.19 108 HIS A C 1
ATOM 843 O O . HIS A 1 108 ? -0.472 -13.717 -6.198 1.00 90.19 108 HIS A O 1
ATOM 849 N N . ALA A 1 109 ? 0.222 -14.587 -8.137 1.00 90.44 109 ALA A N 1
ATOM 850 C CA . ALA A 1 109 ? 1.544 -14.963 -7.640 1.00 90.44 109 ALA A CA 1
ATOM 851 C C . ALA A 1 109 ? 2.674 -14.376 -8.488 1.00 90.44 109 ALA A C 1
ATOM 853 O O . ALA A 1 109 ? 3.754 -14.948 -8.540 1.00 90.44 109 ALA A O 1
ATOM 854 N N . GLY A 1 110 ? 2.442 -13.252 -9.165 1.00 87.00 110 GLY A N 1
ATOM 855 C CA . GLY A 1 110 ? 3.513 -12.546 -9.866 1.00 87.00 110 GLY A CA 1
ATOM 856 C C . GLY A 1 110 ? 3.081 -11.695 -11.051 1.00 87.00 110 GLY A C 1
ATOM 857 O O . GLY A 1 110 ? 3.835 -10.800 -11.429 1.00 87.00 110 GLY A O 1
ATOM 858 N N . ALA A 1 111 ? 1.886 -11.918 -11.609 1.00 91.62 111 ALA A N 1
ATOM 859 C CA . ALA A 1 111 ? 1.343 -11.043 -12.644 1.00 91.62 111 ALA A CA 1
ATOM 860 C C . ALA A 1 111 ? 1.172 -9.605 -12.126 1.00 91.62 111 ALA A C 1
ATOM 862 O O . ALA A 1 111 ? 1.021 -9.377 -10.923 1.00 91.62 111 ALA A O 1
ATOM 863 N N . VAL A 1 112 ? 1.179 -8.645 -13.048 1.00 91.44 112 VAL A N 1
ATOM 864 C CA . VAL A 1 112 ? 0.846 -7.240 -12.785 1.00 91.44 112 VAL A CA 1
ATOM 865 C C . VAL A 1 112 ? -0.608 -7.023 -13.168 1.00 91.44 112 VAL A C 1
ATOM 867 O O . VAL A 1 112 ? -1.031 -7.444 -14.241 1.00 91.44 112 VAL A O 1
ATOM 870 N N . TRP A 1 113 ? -1.363 -6.348 -12.308 1.00 92.69 113 TRP A N 1
ATOM 871 C CA . TRP A 1 113 ? -2.737 -5.958 -12.600 1.00 92.69 113 TRP A CA 1
ATOM 872 C C . TRP A 1 113 ? -2.835 -4.439 -12.708 1.00 92.69 113 TRP A C 1
ATOM 874 O O . TRP A 1 113 ? -2.503 -3.712 -11.765 1.00 92.69 113 TRP A O 1
ATOM 884 N N . SER A 1 114 ? -3.334 -3.938 -13.841 1.00 90.38 114 SER A N 1
ATOM 885 C CA . SER A 1 114 ? -3.472 -2.491 -14.040 1.00 90.38 114 SER A CA 1
ATOM 886 C C . SER A 1 114 ? -4.433 -1.845 -13.044 1.00 90.38 114 SER A C 1
ATOM 888 O O . SER A 1 11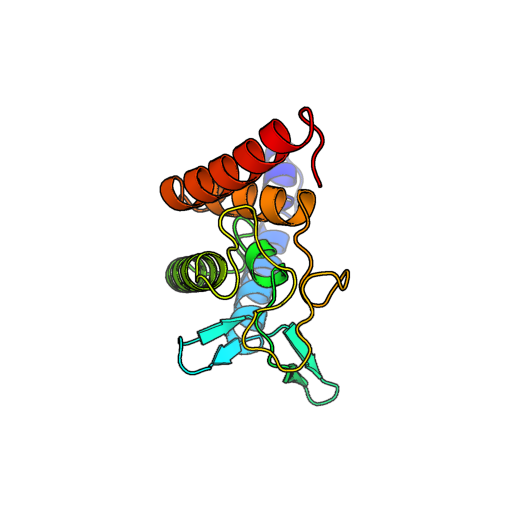4 ? -4.147 -0.759 -12.550 1.00 90.38 114 SER A O 1
ATOM 890 N N . HIS A 1 115 ? -5.541 -2.514 -12.706 1.00 92.00 115 HIS A N 1
ATOM 891 C CA . HIS A 1 115 ? -6.504 -1.995 -11.727 1.00 92.00 115 HIS A CA 1
ATOM 892 C C . HIS A 1 115 ? -5.886 -1.871 -10.329 1.00 92.00 115 HIS A C 1
ATOM 894 O O . HIS A 1 115 ? -6.110 -0.887 -9.632 1.00 92.00 115 HIS A O 1
ATOM 900 N N . ASP A 1 116 ? -5.069 -2.849 -9.952 1.00 93.94 116 ASP A N 1
ATOM 901 C CA . ASP A 1 116 ? -4.399 -2.912 -8.662 1.00 93.94 116 ASP A CA 1
ATOM 902 C C . ASP A 1 116 ? -3.383 -1.776 -8.531 1.00 93.94 116 ASP A C 1
ATOM 904 O O . ASP A 1 116 ? -3.411 -0.998 -7.582 1.00 93.94 116 ASP A O 1
ATOM 908 N N . THR A 1 117 ? -2.573 -1.582 -9.575 1.00 95.75 117 THR A N 1
ATOM 909 C CA . THR A 1 117 ? -1.640 -0.453 -9.664 1.00 95.75 117 THR A CA 1
ATOM 910 C C . THR A 1 117 ? -2.380 0.892 -9.646 1.00 95.75 117 THR A C 1
ATOM 912 O O . THR A 1 117 ? -1.935 1.824 -8.982 1.00 95.75 117 THR A O 1
ATOM 915 N N . ALA A 1 118 ? -3.528 1.007 -10.323 1.00 95.38 118 ALA A N 1
ATOM 916 C CA . ALA A 1 118 ? -4.329 2.232 -10.331 1.00 95.38 118 ALA A CA 1
ATOM 917 C C . ALA A 1 118 ? -4.912 2.578 -8.948 1.00 95.38 118 ALA A C 1
ATOM 919 O O . ALA A 1 118 ? -4.910 3.749 -8.564 1.00 95.38 118 ALA A O 1
ATOM 920 N N . LEU A 1 119 ? -5.365 1.580 -8.179 1.00 97.06 119 LEU A N 1
ATOM 921 C CA . LEU A 1 119 ? -5.815 1.781 -6.797 1.00 97.06 119 LEU A CA 1
ATOM 922 C C . LEU A 1 119 ? -4.676 2.293 -5.912 1.00 97.06 119 LEU A C 1
ATOM 924 O O . LEU A 1 119 ? -4.858 3.263 -5.177 1.00 97.06 119 LEU A O 1
ATOM 928 N N . ILE A 1 120 ? -3.491 1.696 -6.042 1.00 98.38 120 ILE A N 1
ATOM 929 C CA . ILE A 1 120 ? -2.291 2.105 -5.303 1.00 98.38 120 ILE A CA 1
ATOM 930 C C . ILE A 1 120 ? -1.894 3.545 -5.651 1.00 98.38 120 ILE A C 1
ATOM 932 O O . ILE A 1 120 ? -1.599 4.328 -4.752 1.00 98.38 120 ILE A O 1
ATOM 936 N N . ILE A 1 121 ? -1.948 3.931 -6.932 1.00 98.38 121 ILE A N 1
ATOM 937 C CA . ILE A 1 121 ? -1.732 5.322 -7.368 1.00 98.38 121 ILE A CA 1
ATOM 938 C C . ILE A 1 121 ? -2.726 6.263 -6.675 1.00 98.38 121 ILE A C 1
ATOM 940 O O . ILE A 1 121 ? -2.324 7.303 -6.156 1.00 98.38 121 ILE A O 1
ATOM 944 N N . GLY A 1 122 ? -4.013 5.903 -6.637 1.00 98.25 122 GLY A N 1
ATOM 945 C CA . GLY A 1 122 ? -5.042 6.687 -5.952 1.00 98.25 122 GLY A CA 1
ATOM 946 C C . GLY A 1 122 ? -4.748 6.871 -4.460 1.00 98.25 122 GLY A C 1
ATOM 947 O O . GLY A 1 122 ? -4.812 7.994 -3.959 1.00 98.25 122 GLY A O 1
ATOM 948 N N . GLY A 1 123 ? -4.360 5.792 -3.775 1.00 98.38 123 GLY A N 1
ATOM 949 C CA . GLY A 1 123 ? -3.964 5.825 -2.366 1.00 98.38 123 GLY A CA 1
ATOM 950 C C . GLY A 1 123 ? -2.724 6.688 -2.117 1.00 98.38 123 GLY A C 1
ATOM 951 O O . GLY A 1 123 ? -2.738 7.552 -1.245 1.00 98.38 123 GLY A O 1
ATOM 952 N N . MET A 1 124 ? -1.681 6.537 -2.941 1.00 98.62 124 MET A N 1
ATOM 953 C CA . MET A 1 124 ? -0.477 7.375 -2.885 1.00 98.62 124 MET A CA 1
ATOM 954 C C . MET A 1 124 ? -0.805 8.862 -3.050 1.00 98.62 124 MET A C 1
ATOM 956 O O . MET A 1 124 ? -0.268 9.694 -2.323 1.00 98.62 124 MET A O 1
ATOM 960 N N . LEU A 1 125 ? -1.694 9.218 -3.982 1.00 98.62 125 LEU A N 1
ATOM 961 C CA . LEU A 1 125 ? -2.110 10.607 -4.187 1.00 98.62 125 LEU A CA 1
ATOM 962 C C . LEU A 1 125 ? -2.874 11.169 -2.983 1.00 98.62 125 LEU A C 1
ATOM 964 O O . LEU A 1 125 ? -2.649 12.328 -2.630 1.00 98.62 125 LEU A O 1
ATOM 968 N N . ALA A 1 126 ? -3.744 10.367 -2.365 1.00 97.69 126 ALA A N 1
ATOM 969 C CA . ALA A 1 126 ? -4.489 10.755 -1.170 1.00 97.69 126 ALA A CA 1
ATOM 970 C C . ALA A 1 126 ? -3.566 11.001 0.037 1.00 97.69 126 ALA A C 1
ATOM 972 O O . ALA A 1 126 ? -3.774 11.970 0.764 1.00 97.69 126 ALA A O 1
ATOM 973 N N . ASP A 1 127 ? -2.509 10.197 0.185 1.00 98.19 127 ASP A N 1
ATOM 974 C CA . ASP A 1 127 ? -1.518 10.332 1.263 1.00 98.19 127 ASP A CA 1
ATOM 975 C C . ASP A 1 127 ? -0.358 11.299 0.918 1.00 98.19 127 ASP A C 1
ATOM 977 O O . ASP A 1 127 ? 0.521 11.551 1.739 1.00 98.19 127 ASP A O 1
ATOM 981 N N . GLY A 1 128 ? -0.337 11.881 -0.289 1.00 98.25 128 GLY A N 1
ATOM 982 C CA . GLY A 1 128 ? 0.621 12.924 -0.688 1.00 98.25 128 GLY A CA 1
ATOM 983 C C . GLY A 1 128 ? 1.894 12.456 -1.413 1.00 98.25 128 GLY A C 1
ATOM 984 O O . GLY A 1 128 ? 2.724 13.294 -1.775 1.00 98.25 128 GLY A O 1
ATOM 985 N N . PHE A 1 129 ? 2.030 11.165 -1.722 1.00 98.62 129 PHE A N 1
ATOM 986 C CA . PHE A 1 129 ? 3.159 10.544 -2.438 1.00 98.62 129 PHE A CA 1
ATOM 987 C C . PHE A 1 129 ? 3.084 10.746 -3.959 1.00 98.62 129 PHE A C 1
ATOM 989 O O . PHE A 1 129 ? 2.983 9.813 -4.759 1.00 98.62 129 PHE A O 1
ATOM 996 N N . LYS A 1 130 ? 3.078 12.014 -4.381 1.00 98.56 130 LYS A N 1
ATOM 997 C CA . LYS A 1 130 ? 2.850 12.399 -5.784 1.00 98.56 130 LYS A CA 1
ATOM 998 C C . LYS A 1 130 ? 3.954 11.926 -6.730 1.00 98.56 130 LYS A C 1
ATOM 1000 O O . LYS A 1 130 ? 3.666 11.642 -7.889 1.00 98.56 130 LYS A O 1
ATOM 1005 N N . ALA A 1 131 ? 5.203 11.878 -6.266 1.00 98.50 131 ALA A N 1
ATOM 1006 C CA . ALA A 1 131 ? 6.338 11.502 -7.104 1.00 98.50 131 ALA A CA 1
ATOM 1007 C C . ALA A 1 131 ? 6.302 10.005 -7.443 1.00 98.50 131 ALA A C 1
ATOM 1009 O O . ALA A 1 131 ? 6.438 9.626 -8.604 1.00 98.50 131 ALA A O 1
ATOM 1010 N N . GLU A 1 132 ? 6.048 9.167 -6.445 1.00 98.56 132 GLU A N 1
ATOM 1011 C CA . GLU A 1 132 ? 5.922 7.717 -6.566 1.00 98.56 132 GLU A CA 1
ATOM 1012 C C . GLU A 1 132 ? 4.683 7.343 -7.387 1.00 98.56 132 GLU A C 1
ATOM 1014 O O . GLU A 1 132 ? 4.774 6.548 -8.324 1.00 98.56 132 GLU A O 1
ATOM 1019 N N . ALA A 1 133 ? 3.552 8.012 -7.134 1.00 98.31 133 ALA A N 1
ATOM 1020 C CA . ALA A 1 133 ? 2.340 7.867 -7.936 1.00 98.31 133 ALA A CA 1
ATOM 1021 C C . ALA A 1 133 ? 2.587 8.183 -9.423 1.00 98.31 133 ALA A C 1
ATOM 1023 O O . ALA A 1 133 ? 2.135 7.444 -10.300 1.00 98.31 133 ALA A O 1
ATOM 1024 N N . ALA A 1 134 ? 3.332 9.254 -9.720 1.00 98.00 134 ALA A N 1
ATOM 1025 C CA . ALA A 1 134 ? 3.673 9.626 -11.091 1.00 98.00 134 ALA A CA 1
ATOM 1026 C C . ALA A 1 134 ? 4.569 8.580 -11.774 1.00 98.00 134 ALA A C 1
ATOM 1028 O O . ALA A 1 134 ? 4.381 8.302 -12.958 1.00 98.00 134 ALA A O 1
ATOM 1029 N N . GLN A 1 135 ? 5.503 7.964 -11.042 1.00 97.75 135 GLN A N 1
ATOM 1030 C CA . GLN A 1 135 ? 6.343 6.886 -11.575 1.00 97.75 135 GLN A CA 1
ATOM 1031 C C . GLN A 1 135 ? 5.525 5.634 -11.920 1.00 97.75 135 GLN A C 1
ATOM 1033 O O . GLN A 1 135 ? 5.687 5.087 -13.012 1.00 97.75 135 GLN A O 1
ATOM 1038 N N . LEU A 1 136 ? 4.610 5.208 -11.040 1.00 96.25 136 LEU A N 1
ATOM 1039 C CA . LEU A 1 136 ? 3.712 4.082 -11.327 1.00 96.25 136 LEU A CA 1
ATOM 1040 C C . LEU A 1 136 ? 2.800 4.373 -12.526 1.00 96.25 136 LEU A C 1
ATOM 1042 O O . LEU A 1 136 ? 2.641 3.522 -13.402 1.00 96.25 136 LEU A O 1
ATOM 1046 N N . ALA A 1 137 ? 2.236 5.582 -12.593 1.00 95.81 137 ALA A N 1
ATOM 1047 C CA . ALA A 1 137 ? 1.385 6.000 -13.703 1.00 95.81 137 ALA A CA 1
ATOM 1048 C C . ALA A 1 137 ? 2.149 6.006 -15.036 1.00 95.81 137 ALA A C 1
ATOM 1050 O O . ALA A 1 137 ? 1.634 5.514 -16.040 1.00 95.81 137 ALA A O 1
ATOM 1051 N N . ALA A 1 138 ? 3.390 6.502 -15.046 1.00 94.94 138 ALA A N 1
ATOM 1052 C CA . ALA A 1 138 ? 4.247 6.474 -16.229 1.00 94.94 138 ALA A CA 1
ATOM 1053 C C . ALA A 1 138 ? 4.534 5.037 -16.694 1.00 94.94 138 ALA A C 1
ATOM 1055 O O . ALA A 1 138 ? 4.474 4.758 -17.890 1.00 94.94 138 ALA A O 1
ATOM 1056 N N . GLY A 1 139 ? 4.780 4.115 -15.756 1.00 92.25 139 GLY A N 1
ATOM 1057 C CA . GLY A 1 139 ? 4.969 2.698 -16.064 1.00 92.25 139 GLY A CA 1
ATOM 1058 C C . GLY A 1 139 ? 3.752 2.061 -16.739 1.00 92.25 139 GLY A C 1
ATOM 1059 O O . GLY A 1 139 ? 3.896 1.397 -17.768 1.00 92.25 139 GLY A O 1
ATOM 1060 N N . LEU A 1 140 ? 2.550 2.318 -16.210 1.00 90.31 140 LEU A N 1
ATOM 1061 C CA . LEU A 1 140 ? 1.302 1.833 -16.810 1.00 90.31 140 LEU A CA 1
ATOM 1062 C C . LEU A 1 140 ? 1.082 2.396 -18.219 1.00 90.31 140 LEU A C 1
ATOM 1064 O O . LEU A 1 140 ? 0.710 1.651 -19.125 1.00 90.31 140 LEU A O 1
ATOM 1068 N N . LEU A 1 141 ? 1.323 3.698 -18.412 1.00 90.69 141 LEU A N 1
ATOM 1069 C CA . LEU A 1 141 ? 1.165 4.353 -19.713 1.00 90.69 141 LEU A CA 1
ATOM 1070 C C . LEU A 1 141 ? 2.136 3.797 -20.756 1.00 90.69 141 LEU A C 1
ATOM 1072 O O . LEU A 1 141 ? 1.727 3.562 -21.889 1.00 90.69 141 LEU A O 1
ATOM 1076 N N . HIS A 1 142 ? 3.383 3.525 -20.370 1.00 88.06 142 HIS A N 1
ATOM 1077 C CA . HIS A 1 142 ? 4.379 2.944 -21.269 1.00 88.06 142 HIS A CA 1
ATOM 1078 C C . HIS A 1 142 ? 3.943 1.561 -21.784 1.00 88.06 142 HIS A C 1
ATOM 1080 O O . HIS A 1 142 ? 4.067 1.276 -22.975 1.00 88.06 142 HIS A O 1
ATOM 1086 N N . VAL A 1 143 ? 3.367 0.706 -20.929 1.00 86.56 143 VAL A N 1
ATOM 1087 C CA . VAL A 1 143 ? 2.842 -0.590 -21.397 1.00 86.56 143 VAL A CA 1
ATOM 1088 C C . VAL A 1 143 ? 1.588 -0.437 -22.230 1.00 86.56 143 VAL A C 1
ATOM 1090 O O . VAL A 1 143 ? 1.453 -1.149 -23.223 1.00 86.56 143 VAL A O 1
ATOM 1093 N N . ALA A 1 144 ? 0.689 0.474 -21.863 1.00 86.81 144 ALA A N 1
ATOM 1094 C CA . ALA A 1 144 ? -0.489 0.739 -22.673 1.00 86.81 144 ALA A CA 1
ATOM 1095 C C . ALA A 1 144 ? -0.080 1.162 -24.093 1.00 86.81 144 ALA A C 1
ATOM 1097 O O . ALA A 1 144 ? -0.570 0.581 -25.054 1.00 86.81 144 ALA A O 1
ATOM 1098 N N . GLU A 1 145 ? 0.871 2.089 -24.241 1.00 86.31 145 GLU A N 1
ATOM 1099 C CA . GLU A 1 145 ? 1.394 2.516 -25.546 1.00 86.31 145 GLU A CA 1
ATOM 1100 C C . GLU A 1 145 ? 1.983 1.343 -26.347 1.00 86.31 145 GLU A C 1
ATOM 1102 O O . GLU A 1 145 ? 1.682 1.190 -27.530 1.00 86.31 145 GLU A O 1
ATOM 1107 N N . ALA A 1 146 ? 2.735 0.453 -25.693 1.00 85.81 146 ALA A N 1
ATOM 1108 C CA . ALA A 1 146 ? 3.280 -0.753 -26.318 1.00 85.81 146 ALA A CA 1
ATOM 1109 C C . ALA A 1 146 ? 2.216 -1.807 -26.706 1.00 85.81 146 ALA A C 1
ATOM 1111 O O . ALA A 1 146 ? 2.534 -2.747 -27.433 1.00 85.81 146 ALA A O 1
ATOM 1112 N N . ASN A 1 147 ? 0.971 -1.670 -26.230 1.00 84.81 147 ASN A N 1
ATOM 1113 C CA . ASN A 1 147 ? -0.143 -2.602 -26.450 1.00 84.81 147 ASN A CA 1
ATOM 1114 C C . ASN A 1 147 ? -1.363 -1.922 -27.102 1.00 84.81 147 ASN A C 1
ATOM 1116 O O . ASN A 1 147 ? -2.509 -2.250 -26.783 1.00 84.81 147 ASN A O 1
ATOM 1120 N N . ASP A 1 148 ? -1.143 -0.960 -28.002 1.00 88.88 148 ASP A N 1
ATOM 1121 C CA . ASP A 1 148 ? -2.211 -0.234 -28.711 1.00 88.88 148 ASP A CA 1
ATOM 1122 C C . ASP A 1 148 ? -3.236 0.425 -27.760 1.00 88.88 148 ASP A C 1
ATOM 1124 O O . ASP A 1 148 ? -4.447 0.408 -27.996 1.00 88.88 148 ASP A O 1
ATOM 1128 N N . TRP A 1 149 ? -2.747 0.992 -26.654 1.00 82.88 149 TRP A N 1
ATOM 1129 C CA . TRP A 1 149 ? -3.514 1.637 -25.579 1.00 82.88 149 TRP A CA 1
ATOM 1130 C C . TRP A 1 149 ? -4.477 0.715 -24.825 1.00 82.88 149 TRP A C 1
ATOM 1132 O O . TRP A 1 149 ? -5.427 1.177 -24.186 1.00 82.88 149 TRP A O 1
ATOM 1142 N N . ARG A 1 150 ? -4.225 -0.597 -24.855 1.00 75.75 150 ARG A N 1
ATOM 1143 C CA . ARG A 1 150 ? -4.929 -1.576 -24.022 1.00 75.75 150 ARG A CA 1
ATOM 1144 C C . ARG A 1 150 ? -4.152 -1.800 -22.734 1.00 75.75 150 ARG A C 1
ATOM 1146 O O . ARG A 1 150 ? -2.956 -2.080 -22.766 1.00 75.75 150 ARG A O 1
ATOM 1153 N N . CYS A 1 151 ? -4.839 -1.695 -21.602 1.00 65.19 151 CYS A N 1
ATOM 1154 C CA . CYS A 1 151 ? -4.258 -2.107 -20.331 1.00 65.19 151 CYS A CA 1
ATOM 1155 C C . CYS A 1 151 ? -4.059 -3.636 -20.325 1.00 65.19 151 CYS A C 1
ATOM 1157 O O . CYS A 1 151 ? -4.976 -4.340 -20.764 1.00 65.19 151 CYS A O 1
ATOM 1159 N N . PRO A 1 152 ? -2.896 -4.131 -19.868 1.00 59.97 152 PRO A N 1
ATOM 1160 C CA . PRO A 1 152 ? -2.629 -5.560 -19.713 1.00 59.97 152 PRO A CA 1
ATOM 1161 C C . PRO A 1 152 ? -3.516 -6.237 -18.655 1.00 59.97 152 PRO A C 1
ATOM 1163 O O . PRO A 1 152 ? -4.019 -5.549 -17.733 1.00 59.97 152 PRO A O 1
#

pLDDT: mean 94.72, std 5.66, range [59.97, 98.75]

Radius of gyration: 17.0 Å; chains: 1; bounding box: 43×36×46 Å

Secondary structure (DSSP, 8-state):
-HHHHHHHTT-S-HHHHHHHHHHHHHHHHHHSEEEETTEEEE-SEE-TTSPEEP--BGGGGGGTTTTSS-HHHHHHHHHHHHSTTTB-SSSBBSB-TTSTT--TT-TTTT-B-HHHHHHHHHHHHHHT-HHHHHHHHHHHHHHHHHTTT---

Foldseek 3Di:
DVLVVCVVVVHPDSVVVVVVLVVQLVVQVVQQWDADPLGIAGAPDQDPVSHGHDFQFLVSLLCFLVPSDDLVRNVVSLCSCLPVQADVLQFGFRGGPPDPQADCPDPNRRDGDPVSRVSSLVSCVNSPVPVSSVSRVVSNVVVCVVVVNDGD

Sequence (152 aa):
MGADLLESFGRSGAEEWRDYAAGMAERFRAQFWCEDELGPYPALALDADKKPVDGVTSNMGHLLGTGILNEEEQRTVVRRVMDPTMFSGYGVRTLSTTNGGYWPTRYHAGAVWSHDTALIIGGMLADGFKAEAAQLAAGLLHVAEANDWRCP